Protein AF-A0A842PH87-F1 (afdb_monomer_lite)

Structure (mmCIF, N/CA/C/O backbone):
data_AF-A0A842PH87-F1
#
_entry.id   AF-A0A842PH87-F1
#
loop_
_atom_site.group_PDB
_atom_site.id
_atom_site.type_symbol
_atom_site.label_atom_id
_atom_site.label_alt_id
_atom_site.label_comp_id
_atom_site.label_asym_id
_atom_site.label_entity_id
_atom_site.label_seq_id
_atom_site.pdbx_PDB_ins_code
_atom_site.Cartn_x
_atom_site.Cartn_y
_atom_site.Cartn_z
_atom_site.occupancy
_atom_site.B_iso_or_equiv
_atom_site.auth_seq_id
_atom_site.auth_comp_id
_atom_site.auth_asym_id
_atom_site.auth_atom_id
_atom_site.pdbx_PDB_model_num
ATOM 1 N N . MET A 1 1 ? 9.914 -6.831 -6.846 1.00 73.69 1 MET A N 1
ATOM 2 C CA . MET A 1 1 ? 11.116 -6.005 -6.563 1.00 73.69 1 MET A CA 1
ATOM 3 C C . MET A 1 1 ? 12.158 -6.246 -7.644 1.00 73.69 1 MET A C 1
ATOM 5 O O . MET A 1 1 ? 12.586 -7.385 -7.801 1.00 73.69 1 MET A O 1
ATOM 9 N N . ASN A 1 2 ? 12.554 -5.213 -8.393 1.00 86.19 2 ASN A N 1
ATOM 10 C CA . ASN A 1 2 ? 13.572 -5.323 -9.440 1.00 86.19 2 ASN A CA 1
ATOM 11 C C . ASN A 1 2 ? 14.743 -4.362 -9.173 1.00 86.19 2 ASN A C 1
ATOM 13 O O . ASN A 1 2 ? 14.564 -3.150 -9.213 1.00 86.19 2 ASN A O 1
ATOM 17 N N . ALA A 1 3 ? 15.941 -4.911 -8.947 1.00 90.00 3 ALA A N 1
ATOM 18 C CA . ALA A 1 3 ? 17.156 -4.146 -8.655 1.00 90.00 3 ALA A CA 1
ATOM 19 C C . ALA A 1 3 ? 17.687 -3.317 -9.840 1.00 90.00 3 ALA A C 1
ATOM 21 O O . ALA A 1 3 ? 18.544 -2.462 -9.645 1.00 90.00 3 ALA A O 1
ATOM 22 N N . THR A 1 4 ? 17.201 -3.553 -11.065 1.00 91.06 4 THR A N 1
ATOM 23 C CA . THR A 1 4 ? 17.553 -2.735 -12.239 1.00 91.06 4 THR A CA 1
ATOM 24 C C . THR A 1 4 ? 16.594 -1.565 -12.458 1.00 91.06 4 THR A C 1
ATOM 26 O O . THR A 1 4 ? 16.782 -0.804 -13.406 1.00 91.06 4 THR A O 1
ATOM 29 N N . ALA A 1 5 ? 15.549 -1.431 -11.633 1.00 94.56 5 ALA A N 1
ATOM 30 C CA . ALA A 1 5 ? 14.637 -0.297 -11.695 1.00 94.56 5 ALA A CA 1
ATOM 31 C C . ALA A 1 5 ? 15.299 0.961 -11.110 1.00 94.56 5 ALA A C 1
ATOM 33 O O . ALA A 1 5 ? 16.037 0.895 -10.127 1.00 94.56 5 ALA A O 1
ATOM 34 N N . THR A 1 6 ? 15.016 2.125 -11.691 1.00 94.69 6 THR A N 1
ATOM 35 C CA . THR A 1 6 ? 15.573 3.416 -11.254 1.00 94.69 6 THR A CA 1
ATOM 36 C C . THR A 1 6 ? 15.008 3.887 -9.916 1.00 94.69 6 THR A C 1
ATOM 38 O O . THR A 1 6 ? 15.635 4.693 -9.236 1.00 94.69 6 THR A O 1
ATOM 41 N N . ASN A 1 7 ? 13.849 3.367 -9.522 1.00 93.44 7 ASN A N 1
ATOM 42 C CA . ASN A 1 7 ? 13.186 3.611 -8.244 1.00 9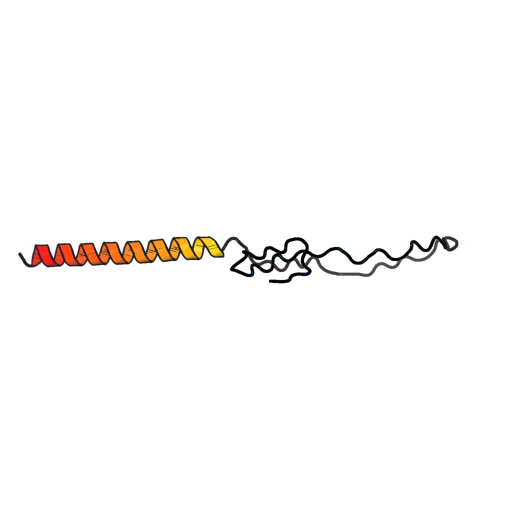3.44 7 ASN A CA 1
ATOM 43 C C . ASN A 1 7 ? 13.270 2.405 -7.290 1.00 93.44 7 ASN A C 1
ATOM 45 O O . ASN A 1 7 ? 12.370 2.204 -6.478 1.00 93.44 7 ASN A O 1
ATOM 49 N N . TYR A 1 8 ? 14.311 1.577 -7.402 1.00 94.00 8 TYR A N 1
ATOM 50 C CA . TYR A 1 8 ? 14.513 0.449 -6.495 1.00 94.00 8 TYR A CA 1
ATOM 51 C C . TYR A 1 8 ? 14.716 0.910 -5.037 1.00 94.00 8 TYR A C 1
ATOM 53 O O . TYR A 1 8 ? 15.579 1.742 -4.758 1.00 94.00 8 TYR A O 1
ATOM 61 N N . ASP A 1 9 ? 13.955 0.314 -4.115 1.00 92.88 9 ASP A N 1
ATOM 62 C CA . ASP A 1 9 ? 14.074 0.4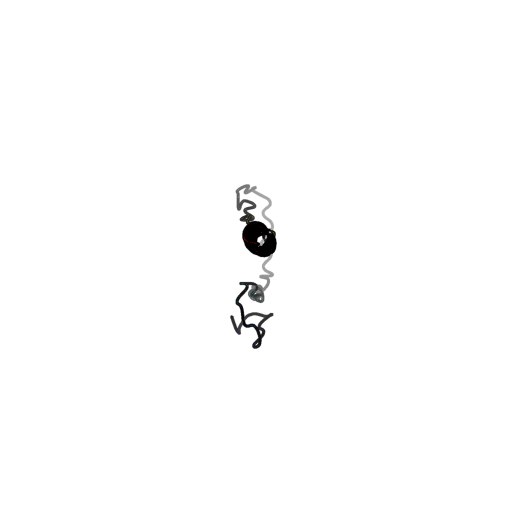74 -2.662 1.00 92.88 9 ASP A CA 1
ATOM 63 C C . ASP A 1 9 ? 14.234 -0.911 -2.013 1.00 92.88 9 ASP A C 1
ATOM 65 O O . ASP A 1 9 ? 13.378 -1.786 -2.163 1.00 92.88 9 ASP A O 1
ATOM 69 N N . GLU A 1 10 ? 15.336 -1.118 -1.288 1.00 93.81 10 GLU A N 1
ATOM 70 C CA . GLU A 1 10 ? 15.628 -2.378 -0.592 1.00 93.81 10 GLU A CA 1
ATOM 71 C C . GLU A 1 10 ? 14.737 -2.620 0.635 1.00 93.81 10 GLU A C 1
ATOM 73 O O . GLU A 1 10 ? 14.617 -3.753 1.105 1.00 93.81 10 GLU A O 1
ATOM 78 N N . ASN A 1 11 ? 14.110 -1.565 1.162 1.00 93.94 11 ASN A N 1
ATOM 79 C CA . ASN A 1 11 ? 13.191 -1.630 2.291 1.00 93.94 11 ASN A CA 1
ATOM 80 C C . ASN A 1 11 ? 11.728 -1.781 1.861 1.00 93.94 11 ASN A C 1
ATOM 82 O O . ASN A 1 11 ? 10.857 -1.924 2.727 1.00 93.94 11 ASN A O 1
ATOM 86 N N . ALA A 1 12 ? 11.440 -1.793 0.554 1.00 90.06 12 ALA A N 1
ATOM 87 C CA . ALA A 1 12 ? 10.118 -2.145 0.064 1.00 90.06 12 ALA A CA 1
ATOM 88 C C . ALA A 1 12 ? 9.734 -3.535 0.599 1.00 90.06 12 ALA A C 1
ATOM 90 O O . ALA A 1 12 ? 10.536 -4.464 0.609 1.00 90.06 12 ALA A O 1
ATOM 91 N N . THR A 1 13 ? 8.495 -3.688 1.066 1.00 92.56 13 THR A N 1
ATOM 92 C CA . THR A 1 13 ? 7.954 -4.976 1.553 1.00 92.56 13 THR A CA 1
ATOM 93 C C . THR A 1 13 ? 6.806 -5.489 0.689 1.00 92.56 13 THR A C 1
ATOM 95 O O . THR A 1 13 ? 6.370 -6.628 0.846 1.00 92.56 13 THR A O 1
ATOM 98 N N . VAL A 1 14 ? 6.340 -4.661 -0.247 1.00 90.00 14 VAL A N 1
ATOM 99 C CA . VAL A 1 14 ? 5.236 -4.929 -1.166 1.00 90.00 14 VAL A CA 1
ATOM 100 C C . VAL A 1 14 ? 5.681 -4.512 -2.564 1.00 90.00 14 VAL A C 1
ATOM 102 O O . VAL A 1 14 ? 6.294 -3.461 -2.724 1.00 90.00 14 VAL A O 1
ATOM 105 N N . ASP A 1 15 ? 5.398 -5.350 -3.559 1.00 91.31 15 ASP A N 1
ATOM 106 C CA . ASP A 1 15 ? 5.584 -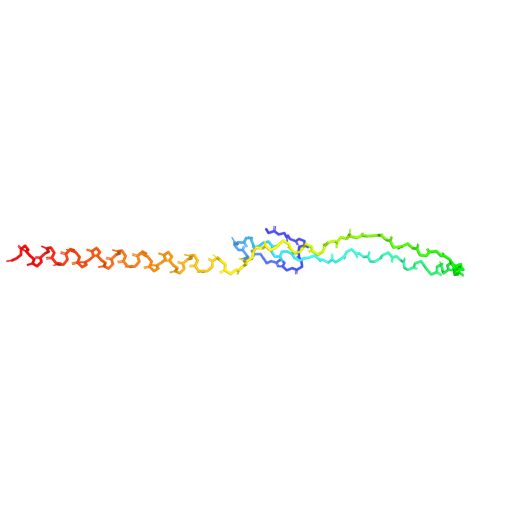5.013 -4.970 1.00 91.31 15 ASP A CA 1
ATOM 107 C C . ASP A 1 15 ? 4.297 -4.369 -5.489 1.00 91.31 15 ASP A C 1
ATOM 109 O O . ASP A 1 15 ? 3.267 -5.036 -5.591 1.00 91.31 15 ASP A O 1
ATOM 113 N N . ASP A 1 16 ? 4.346 -3.069 -5.759 1.00 91.94 16 ASP A N 1
ATOM 114 C CA . ASP A 1 16 ? 3.233 -2.296 -6.314 1.00 91.94 16 ASP A CA 1
ATOM 115 C C . ASP A 1 16 ? 3.296 -2.194 -7.849 1.00 91.94 16 ASP A C 1
ATOM 117 O O . ASP A 1 16 ? 2.481 -1.505 -8.461 1.00 91.94 16 ASP A O 1
ATOM 121 N N . GLY A 1 17 ? 4.262 -2.870 -8.487 1.00 91.25 17 GLY A N 1
ATOM 122 C CA . GLY A 1 17 ? 4.448 -2.831 -9.935 1.00 91.25 17 GLY A CA 1
ATOM 123 C C . GLY A 1 17 ? 4.929 -1.480 -10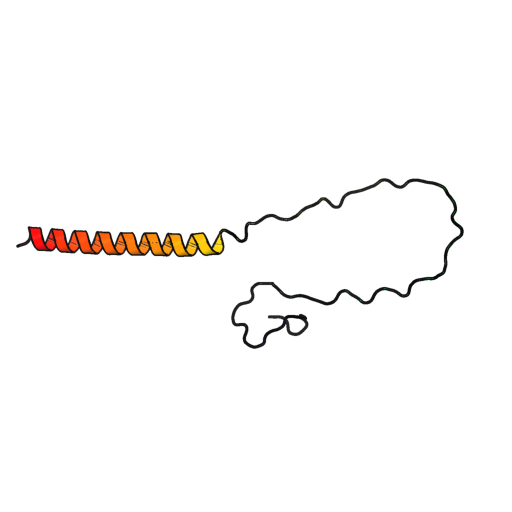.474 1.00 91.25 17 GLY A C 1
ATOM 124 O O . GLY A 1 17 ? 4.902 -1.279 -11.686 1.00 91.25 17 GLY A O 1
ATOM 125 N N . SER A 1 18 ? 5.396 -0.560 -9.620 1.00 91.12 18 SER A N 1
ATOM 126 C CA . SER A 1 18 ? 5.806 0.801 -10.008 1.00 91.12 18 SER A CA 1
ATOM 127 C C . SER A 1 18 ? 7.221 0.905 -10.598 1.00 91.12 18 SER A C 1
ATOM 129 O O . SER A 1 18 ? 7.785 1.997 -10.665 1.00 91.12 18 SER A O 1
ATOM 131 N N . CYS A 1 19 ? 7.837 -0.208 -11.007 1.00 94.94 19 CYS A N 1
ATOM 132 C CA . CYS A 1 19 ? 9.218 -0.216 -11.490 1.00 94.94 19 CYS A CA 1
ATOM 133 C C . CYS A 1 19 ? 9.401 0.708 -12.709 1.00 94.94 19 CYS A C 1
ATOM 135 O O . CYS A 1 19 ? 8.773 0.511 -13.750 1.00 94.94 19 CYS A O 1
ATOM 137 N N . ALA A 1 20 ? 10.305 1.679 -12.593 1.00 94.56 20 ALA A N 1
ATOM 138 C CA . ALA A 1 20 ? 10.697 2.587 -13.662 1.00 94.56 20 ALA A CA 1
ATOM 139 C C . ALA A 1 20 ? 12.048 2.165 -14.262 1.00 94.56 20 ALA A C 1
ATOM 141 O O . ALA A 1 20 ? 12.957 1.759 -13.540 1.00 94.56 20 ALA A O 1
ATOM 142 N N . TYR A 1 21 ? 12.198 2.279 -15.582 1.00 93.38 21 TYR A N 1
ATOM 143 C CA . TYR A 1 21 ? 13.433 1.940 -16.297 1.00 93.38 21 TYR A CA 1
ATOM 144 C C . TYR A 1 21 ? 13.856 3.087 -17.204 1.00 93.38 21 TYR A C 1
ATOM 146 O O . TYR A 1 21 ? 13.013 3.832 -17.706 1.00 93.38 21 TYR A O 1
ATOM 154 N N . LEU A 1 22 ? 15.166 3.228 -17.413 1.00 90.81 22 LEU A N 1
ATOM 155 C CA . LEU A 1 22 ? 15.677 4.173 -18.400 1.00 90.81 2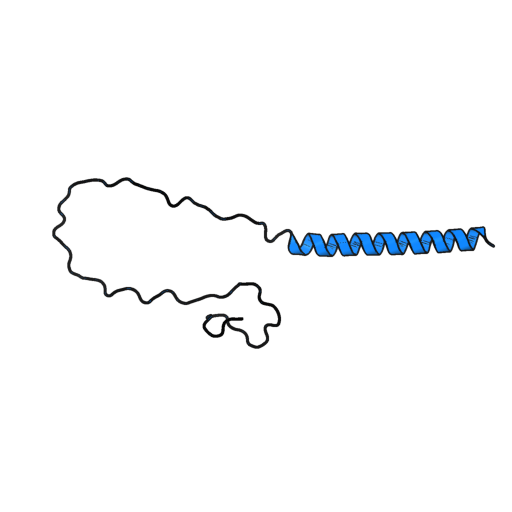2 LEU A CA 1
ATOM 156 C C . LEU A 1 22 ? 15.274 3.718 -19.810 1.00 90.81 22 LEU A C 1
ATOM 158 O O . LEU A 1 22 ? 15.279 2.509 -20.074 1.00 90.81 22 LEU A O 1
ATOM 162 N N . PRO A 1 23 ? 14.942 4.657 -20.714 1.00 88.38 23 PRO A N 1
ATOM 163 C CA . PRO A 1 23 ? 14.753 4.318 -22.113 1.00 88.38 23 PRO A CA 1
ATOM 164 C C . PRO A 1 23 ? 16.050 3.715 -22.681 1.00 88.38 23 PRO A C 1
ATOM 166 O O . PRO A 1 23 ? 17.144 4.053 -22.209 1.00 88.38 23 PRO A O 1
ATOM 169 N N . PRO A 1 24 ? 15.954 2.819 -23.678 1.00 86.50 24 PRO A N 1
ATOM 170 C CA . PRO A 1 24 ? 17.119 2.372 -24.428 1.00 86.50 24 PRO A CA 1
ATOM 171 C C . PRO A 1 24 ? 17.909 3.574 -24.967 1.00 86.50 24 PRO A C 1
ATOM 173 O O . PRO A 1 24 ? 17.299 4.601 -25.273 1.00 86.50 24 PRO A O 1
ATOM 176 N N . PRO A 1 25 ? 19.244 3.470 -25.089 1.00 84.75 25 PRO A N 1
ATOM 177 C CA . PRO A 1 25 ? 20.027 4.515 -25.734 1.00 84.75 25 PRO A CA 1
ATOM 178 C C . PRO A 1 25 ? 19.476 4.776 -27.140 1.00 84.75 25 PRO A C 1
ATOM 180 O O . PRO A 1 25 ? 19.193 3.827 -27.875 1.00 84.75 25 PRO A O 1
ATOM 183 N N . GLU A 1 26 ? 19.309 6.053 -27.488 1.00 82.75 26 GLU A N 1
ATOM 184 C CA . GLU A 1 26 ? 18.913 6.444 -28.838 1.00 82.75 26 GLU A CA 1
ATOM 185 C C . GLU A 1 26 ? 19.953 5.913 -29.838 1.00 82.75 26 GLU A C 1
ATOM 187 O O . GLU A 1 26 ? 21.159 5.959 -29.552 1.00 82.75 26 GLU A O 1
ATOM 192 N N . PRO A 1 27 ? 19.515 5.360 -30.984 1.00 81.44 27 PRO A N 1
ATOM 193 C CA . PRO A 1 27 ? 20.437 5.010 -32.053 1.00 81.44 27 PRO A CA 1
ATOM 194 C C . PRO A 1 27 ? 21.227 6.261 -32.470 1.00 81.44 27 PRO A C 1
ATOM 196 O O . PRO A 1 27 ? 20.723 7.377 -32.308 1.00 81.44 27 PRO A O 1
ATOM 199 N N . PRO A 1 28 ? 22.467 6.105 -32.972 1.00 79.06 28 PRO A N 1
ATOM 200 C CA . PRO A 1 28 ? 23.188 7.234 -33.544 1.00 79.06 28 PRO A CA 1
ATOM 201 C C . PRO A 1 28 ? 22.272 7.924 -34.557 1.00 79.06 28 PRO A C 1
ATOM 203 O O . PRO A 1 28 ? 21.624 7.248 -35.352 1.00 79.06 28 PRO A O 1
ATOM 206 N N . ALA A 1 29 ? 22.171 9.252 -34.474 1.00 71.69 29 ALA A N 1
ATOM 207 C CA . ALA A 1 29 ? 21.509 10.020 -35.511 1.00 71.69 29 ALA A CA 1
ATOM 208 C C . ALA A 1 29 ? 22.274 9.745 -36.807 1.00 71.69 29 ALA A C 1
ATOM 210 O O . ALA A 1 29 ? 23.428 10.152 -36.949 1.00 71.69 29 ALA A O 1
ATOM 211 N N . ASP A 1 30 ? 21.667 8.967 -37.697 1.00 67.75 30 ASP A N 1
ATOM 212 C CA . ASP A 1 30 ? 22.155 8.814 -39.053 1.00 67.75 30 ASP A CA 1
ATOM 213 C C . ASP A 1 30 ? 21.945 10.182 -39.722 1.00 67.75 30 ASP A C 1
ATOM 215 O O . ASP A 1 30 ? 20.853 10.503 -40.180 1.00 67.75 30 ASP A O 1
ATOM 219 N N . ASP A 1 31 ? 22.988 11.021 -39.727 1.00 63.06 31 ASP A N 1
ATOM 220 C CA . ASP A 1 31 ? 23.046 12.312 -40.440 1.00 63.06 31 ASP A CA 1
ATOM 221 C C . ASP A 1 31 ? 23.033 12.137 -41.981 1.00 63.06 31 ASP A C 1
ATOM 223 O O . ASP A 1 31 ? 23.356 13.061 -42.731 1.00 63.06 31 ASP A O 1
ATOM 227 N N . ASP A 1 32 ? 22.672 10.954 -42.480 1.00 63.66 32 ASP A N 1
ATOM 228 C CA . ASP A 1 32 ? 22.471 10.688 -43.898 1.00 63.66 32 ASP A CA 1
ATOM 229 C C . ASP A 1 32 ? 21.066 11.159 -44.295 1.00 63.66 32 ASP A C 1
ATOM 231 O O . ASP A 1 32 ? 20.166 10.350 -44.506 1.00 63.66 32 ASP A O 1
ATOM 235 N N . ASP A 1 33 ? 20.894 12.483 -44.371 1.00 63.12 33 ASP A N 1
ATOM 236 C CA . ASP A 1 33 ? 19.740 13.152 -44.981 1.00 63.12 33 ASP A CA 1
ATOM 237 C C . ASP A 1 33 ? 19.617 12.662 -46.438 1.00 63.12 33 ASP A C 1
ATOM 239 O O . ASP A 1 33 ? 20.431 13.042 -47.295 1.00 63.12 33 ASP A O 1
ATOM 243 N N . PRO A 1 34 ? 18.667 11.761 -46.754 1.00 65.81 34 PRO A N 1
ATOM 244 C CA . PRO A 1 34 ? 18.425 11.373 -48.127 1.00 65.81 34 PRO A CA 1
ATOM 245 C C . PRO A 1 34 ? 17.816 12.584 -48.842 1.00 65.81 34 PRO A C 1
ATOM 247 O O . PRO A 1 34 ? 17.073 13.348 -48.223 1.00 65.81 34 PRO A O 1
ATOM 250 N N . PRO A 1 35 ? 18.078 12.776 -50.146 1.00 63.22 35 PRO A N 1
ATOM 251 C CA . PRO A 1 35 ? 17.368 13.782 -50.921 1.00 63.22 35 PRO A CA 1
ATOM 252 C C . PRO A 1 35 ? 15.862 13.626 -50.692 1.00 63.22 35 PRO A C 1
ATOM 254 O O . PRO A 1 35 ? 15.326 12.532 -50.861 1.00 63.22 35 PRO A O 1
ATOM 257 N N . ILE A 1 36 ? 15.211 14.709 -50.265 1.00 59.69 36 ILE A N 1
ATOM 258 C CA . ILE A 1 36 ? 13.757 14.800 -50.142 1.00 59.69 36 ILE A CA 1
ATOM 259 C C . ILE A 1 36 ? 13.183 14.594 -51.547 1.00 59.69 36 ILE A C 1
ATOM 261 O O . ILE A 1 36 ? 13.152 15.521 -52.355 1.00 59.69 36 ILE A O 1
ATOM 265 N N . ASP A 1 37 ? 12.780 13.364 -51.848 1.00 62.44 37 ASP A N 1
ATOM 266 C CA . ASP A 1 37 ? 11.847 13.091 -52.928 1.00 62.44 37 ASP A CA 1
ATOM 267 C C . ASP A 1 37 ? 10.452 13.346 -52.345 1.00 62.44 37 ASP A C 1
ATOM 269 O O . ASP A 1 37 ? 9.905 12.542 -51.590 1.00 62.44 37 ASP A O 1
ATOM 273 N N . ASP A 1 38 ? 9.933 14.543 -52.628 1.00 64.12 38 ASP A N 1
ATOM 274 C CA . ASP A 1 38 ? 8.566 14.960 -52.326 1.00 64.12 38 ASP A CA 1
ATOM 275 C C . ASP A 1 38 ? 7.575 14.093 -53.122 1.00 64.12 38 ASP A C 1
ATOM 277 O O . ASP A 1 38 ? 7.098 14.531 -54.164 1.00 64.12 38 ASP A O 1
ATOM 281 N N . ASP A 1 39 ? 7.263 12.878 -52.669 1.00 65.69 39 ASP A N 1
ATOM 282 C CA . ASP A 1 39 ? 6.053 12.175 -53.101 1.00 65.69 39 ASP A CA 1
ATOM 283 C C . ASP A 1 39 ? 5.625 11.071 -52.111 1.00 65.69 39 ASP A C 1
ATOM 285 O O . ASP A 1 39 ? 6.423 10.293 -51.593 1.00 65.69 39 ASP A O 1
ATOM 289 N N . ASP A 1 40 ? 4.305 11.023 -51.915 1.00 61.34 40 ASP A N 1
ATOM 290 C CA . ASP A 1 40 ? 3.499 9.895 -51.433 1.00 61.34 40 ASP A CA 1
ATOM 291 C C . ASP A 1 40 ? 3.312 9.692 -49.914 1.00 61.34 40 ASP A C 1
ATOM 293 O O . ASP A 1 40 ? 3.897 8.847 -49.247 1.00 61.34 40 ASP A O 1
ATOM 297 N N . ASN A 1 41 ? 2.331 10.444 -49.410 1.00 66.19 41 ASN A N 1
ATOM 298 C CA . ASN A 1 41 ? 1.333 10.053 -48.409 1.00 66.19 41 ASN A CA 1
ATOM 299 C C . ASN A 1 41 ? 1.226 8.535 -48.100 1.00 66.19 41 ASN A C 1
ATOM 301 O O . ASN A 1 41 ? 0.597 7.799 -48.862 1.00 66.19 41 ASN A O 1
ATOM 305 N N . GLU A 1 42 ? 1.674 8.114 -46.911 1.00 67.12 42 GLU A N 1
ATOM 306 C CA . GLU A 1 42 ? 1.149 6.925 -46.225 1.00 67.12 42 GLU A CA 1
ATOM 307 C C . GLU A 1 42 ? 0.374 7.329 -44.961 1.00 67.12 42 GLU A C 1
ATOM 309 O O . GLU A 1 42 ? 0.915 7.539 -43.875 1.00 67.12 42 GLU A O 1
ATOM 314 N N . ASP A 1 43 ? -0.943 7.423 -45.131 1.00 71.38 43 ASP A N 1
ATOM 315 C CA . ASP A 1 43 ? -1.937 7.290 -44.073 1.00 71.38 43 ASP A CA 1
ATOM 316 C C . ASP A 1 43 ? -2.199 5.796 -43.826 1.00 71.38 43 ASP A C 1
ATOM 318 O O . ASP A 1 43 ? -2.820 5.127 -44.653 1.00 71.38 43 ASP A O 1
ATOM 322 N N . SER A 1 44 ? -1.707 5.261 -42.706 1.00 60.06 44 SER A N 1
ATOM 323 C CA . SER A 1 44 ? -2.231 4.091 -41.974 1.00 60.06 44 SER A CA 1
ATOM 324 C C . SER A 1 44 ? -1.225 3.715 -40.888 1.00 60.06 44 SER A C 1
ATOM 326 O O . SER A 1 44 ? -0.055 3.507 -41.159 1.00 60.06 44 SER A O 1
ATOM 328 N N . GLY A 1 45 ? -1.564 3.547 -39.624 1.00 55.44 45 GLY A N 1
ATOM 329 C CA . GLY A 1 45 ? -2.850 3.497 -38.964 1.00 55.44 45 GLY A CA 1
ATOM 330 C C . GLY A 1 45 ? -2.590 2.986 -37.548 1.00 55.44 45 GLY A C 1
ATOM 331 O O . GLY A 1 45 ? -1.579 2.340 -37.290 1.00 55.44 45 GLY A O 1
ATOM 332 N N . GLY A 1 46 ? -3.502 3.326 -36.643 1.00 54.91 46 GLY A N 1
ATOM 333 C CA . GLY A 1 46 ? -3.756 2.650 -35.372 1.00 54.91 46 GLY A CA 1
ATOM 334 C C . GLY A 1 46 ? -2.577 1.996 -34.645 1.00 54.91 46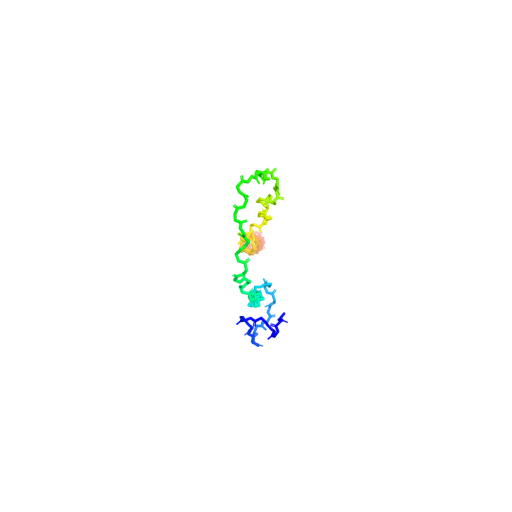 GLY A C 1
ATOM 335 O O . GLY A 1 46 ? -2.267 0.834 -34.870 1.00 54.91 46 GLY A O 1
ATOM 336 N N . ILE A 1 47 ? -2.120 2.655 -33.585 1.00 56.56 47 ILE A N 1
ATOM 337 C CA . ILE A 1 47 ? -2.406 2.059 -32.282 1.00 56.56 47 ILE A CA 1
ATOM 338 C C . ILE A 1 47 ? -3.283 3.034 -31.505 1.00 56.56 47 ILE A C 1
ATOM 340 O O . ILE A 1 47 ? -2.859 4.053 -30.966 1.00 56.56 47 ILE A O 1
ATOM 344 N N . GLU A 1 48 ? -4.577 2.761 -31.624 1.00 51.53 48 GLU A N 1
ATOM 345 C CA . GLU A 1 48 ? -5.545 2.871 -30.549 1.00 51.53 48 GLU A CA 1
ATOM 346 C C . GLU A 1 48 ? -4.973 3.347 -29.212 1.00 51.53 48 GLU A C 1
ATOM 348 O O . GLU A 1 48 ? -4.130 2.726 -28.566 1.00 51.53 48 GLU A O 1
ATOM 353 N N . SER A 1 49 ? -5.512 4.486 -28.794 1.00 58.25 49 SER A N 1
ATOM 354 C CA . SER A 1 49 ? -5.575 4.889 -27.406 1.00 58.25 49 SER A CA 1
ATOM 355 C C . SER A 1 49 ? -6.283 3.800 -26.603 1.00 58.25 49 SER A C 1
ATOM 357 O O . SER A 1 49 ? -7.466 3.905 -26.301 1.00 58.25 49 SER A O 1
ATOM 359 N N . GLU A 1 50 ? -5.555 2.764 -26.222 1.00 47.31 50 GLU A N 1
ATOM 360 C CA . GLU A 1 50 ? -5.968 1.871 -25.160 1.00 47.31 50 GLU A CA 1
ATOM 361 C C . GLU A 1 50 ? -5.144 2.259 -23.952 1.00 47.31 50 GLU A C 1
ATOM 363 O O . GLU A 1 50 ? -4.047 1.781 -23.700 1.00 47.31 50 GLU A O 1
ATOM 368 N N . THR A 1 51 ? -5.699 3.204 -23.204 1.00 54.84 51 THR A N 1
ATOM 369 C CA . THR A 1 51 ? -5.601 3.112 -21.759 1.00 54.84 51 THR A CA 1
ATOM 370 C C . THR A 1 51 ? -6.437 1.895 -21.361 1.00 54.84 51 THR A C 1
ATOM 372 O O . THR A 1 51 ? -7.665 1.948 -21.480 1.00 54.84 51 THR A O 1
ATOM 375 N N . PRO A 1 52 ? -5.857 0.793 -20.851 1.00 54.72 52 PRO A N 1
ATOM 376 C CA . PRO A 1 52 ? -6.649 -0.162 -20.111 1.00 54.72 52 PRO A CA 1
ATOM 377 C C . PRO A 1 52 ? -6.963 0.510 -18.779 1.00 54.72 52 PRO A C 1
ATOM 379 O O . PRO A 1 52 ? -6.169 0.552 -17.839 1.00 54.72 52 PRO A O 1
ATOM 382 N N . GLN A 1 53 ? -8.149 1.104 -18.735 1.00 58.53 53 GLN A N 1
ATOM 383 C CA . GLN A 1 53 ? -8.830 1.446 -17.506 1.00 58.53 53 GLN A CA 1
ATOM 384 C C . GLN A 1 53 ? -8.777 0.246 -16.558 1.00 58.53 53 GLN A C 1
ATOM 386 O O . GLN A 1 53 ? -9.345 -0.800 -16.868 1.00 58.53 53 GLN A O 1
ATOM 391 N N . LYS A 1 54 ? -8.247 0.430 -15.349 1.00 54.12 54 LYS A N 1
ATOM 392 C CA . LYS A 1 54 ? -9.001 0.021 -14.162 1.00 54.12 54 LYS A CA 1
ATOM 393 C C . LYS A 1 54 ? -8.547 0.772 -12.920 1.00 54.12 54 LYS A C 1
ATOM 395 O O . LYS A 1 54 ? -7.776 0.281 -12.116 1.00 54.12 54 LYS A O 1
ATOM 400 N N . SER A 1 55 ? -9.102 1.972 -12.773 1.00 52.88 55 SER A N 1
ATOM 401 C CA . SER A 1 55 ? -9.599 2.490 -11.495 1.00 52.88 55 SER A CA 1
ATOM 402 C C . SER A 1 55 ? -8.766 2.123 -10.252 1.00 52.88 55 SER A C 1
ATOM 404 O O . SER A 1 55 ? -9.191 1.330 -9.414 1.00 52.88 55 SER A O 1
ATOM 406 N N . GLY A 1 56 ? -7.630 2.799 -10.068 1.00 53.75 56 GLY A N 1
ATOM 407 C CA . GLY A 1 56 ? -6.899 2.867 -8.791 1.00 53.75 56 GLY A CA 1
ATOM 408 C C . GLY A 1 56 ? -7.642 3.662 -7.703 1.00 53.75 56 GLY A C 1
ATOM 409 O O . GLY A 1 56 ? -7.031 4.344 -6.890 1.00 53.75 56 GLY A O 1
ATOM 410 N N . ILE A 1 57 ? -8.977 3.636 -7.719 1.00 56.62 57 ILE A N 1
ATOM 411 C CA . ILE A 1 57 ? -9.851 4.301 -6.742 1.00 56.62 57 ILE A CA 1
ATOM 412 C C . ILE A 1 57 ? -10.601 3.243 -5.902 1.00 56.62 57 ILE A C 1
ATOM 414 O O . ILE A 1 57 ? -11.206 3.563 -4.884 1.00 56.62 57 ILE A O 1
ATOM 418 N N . VAL A 1 58 ? -10.538 1.955 -6.274 1.00 55.94 58 VAL A N 1
ATOM 419 C CA . VAL A 1 58 ? -11.313 0.877 -5.623 1.00 55.94 58 VAL A CA 1
ATOM 420 C C . VAL A 1 58 ? -10.515 0.084 -4.575 1.00 55.94 58 VAL A C 1
ATOM 422 O O . VAL A 1 58 ? -11.073 -0.783 -3.914 1.00 55.94 58 VAL A O 1
ATOM 425 N N . GLU A 1 59 ? -9.244 0.384 -4.318 1.00 57.53 59 GLU A N 1
ATOM 426 C CA . GLU A 1 59 ? -8.481 -0.392 -3.320 1.00 57.53 59 GLU A CA 1
ATOM 427 C C . GLU A 1 59 ? -8.661 0.125 -1.881 1.00 57.53 59 GLU A C 1
ATOM 429 O O . GLU A 1 59 ? -8.644 -0.650 -0.927 1.00 57.53 59 GLU A O 1
ATOM 434 N N . ASN A 1 60 ? -8.959 1.414 -1.704 1.00 59.22 60 ASN A N 1
ATOM 435 C CA . ASN A 1 60 ? -9.123 2.040 -0.383 1.00 59.22 60 ASN A CA 1
ATOM 436 C C . ASN A 1 60 ? -10.592 2.140 0.080 1.00 59.22 60 ASN A C 1
ATOM 438 O O . ASN A 1 60 ? -10.865 2.017 1.276 1.00 59.22 60 ASN A O 1
ATOM 442 N N . ILE A 1 61 ? -11.554 2.261 -0.844 1.00 64.19 61 ILE A N 1
ATOM 443 C CA . ILE A 1 61 ? -12.993 2.199 -0.529 1.00 64.19 61 ILE A CA 1
ATOM 444 C C . ILE A 1 61 ? -13.379 0.796 -0.033 1.00 64.19 61 ILE A C 1
ATOM 446 O O . ILE A 1 61 ? -14.162 0.675 0.909 1.00 64.19 61 ILE A O 1
ATOM 450 N N . SER A 1 62 ? -12.793 -0.264 -0.607 1.00 69.62 62 SER A N 1
ATOM 451 C CA . SER A 1 62 ? -13.035 -1.649 -0.176 1.00 69.62 62 SER A CA 1
ATOM 452 C C . SER A 1 62 ? -12.660 -1.852 1.297 1.00 69.62 62 SER A C 1
ATOM 454 O O . SER A 1 62 ? -13.481 -2.316 2.087 1.00 69.62 62 SER A O 1
ATOM 456 N N . MET A 1 63 ? -11.471 -1.400 1.713 1.00 76.56 63 MET A N 1
ATOM 457 C CA . MET A 1 63 ? -11.007 -1.551 3.095 1.00 76.56 63 MET A CA 1
ATOM 458 C C . MET A 1 63 ? -11.859 -0.754 4.095 1.00 76.56 63 MET A C 1
ATOM 460 O O . MET A 1 63 ? -12.309 -1.319 5.091 1.00 76.56 63 MET A O 1
ATOM 464 N N . MET A 1 64 ? -12.138 0.528 3.831 1.00 84.56 64 MET A N 1
ATOM 465 C CA . MET A 1 64 ? -12.923 1.367 4.753 1.00 84.56 64 MET A CA 1
ATOM 466 C C . MET A 1 64 ? -14.383 0.900 4.856 1.00 84.56 64 MET A C 1
ATOM 468 O O . MET A 1 64 ? -14.951 0.908 5.949 1.00 84.56 64 MET A O 1
ATOM 472 N N . ASN A 1 65 ? -14.973 0.415 3.756 1.00 86.50 65 ASN A N 1
ATOM 473 C CA . ASN A 1 65 ? -16.322 -0.155 3.763 1.00 86.50 65 ASN A CA 1
ATOM 474 C C . ASN A 1 65 ? -16.383 -1.486 4.522 1.00 86.50 65 ASN A C 1
ATOM 476 O O . ASN A 1 65 ? -17.318 -1.697 5.292 1.00 86.50 65 ASN A O 1
ATOM 480 N N . ILE A 1 66 ? -15.391 -2.370 4.358 1.00 88.81 66 ILE A N 1
ATOM 481 C CA . ILE A 1 66 ? -15.315 -3.629 5.117 1.00 88.81 66 ILE A CA 1
ATOM 482 C C . ILE A 1 66 ? -15.151 -3.336 6.612 1.00 88.81 66 ILE A C 1
ATOM 484 O O . ILE A 1 66 ? -15.877 -3.904 7.428 1.00 88.81 66 ILE A O 1
ATOM 488 N N . VAL A 1 67 ? -14.257 -2.411 6.981 1.00 91.19 67 VAL A N 1
ATOM 489 C CA . VAL A 1 67 ? -14.069 -1.988 8.378 1.00 91.19 67 VAL A CA 1
ATOM 490 C C . VAL A 1 67 ? -15.366 -1.413 8.948 1.00 91.19 67 VAL A C 1
ATOM 492 O O . VAL A 1 67 ? -15.771 -1.801 10.043 1.00 91.19 67 VAL A O 1
ATOM 495 N N . LEU A 1 68 ? -16.068 -0.558 8.196 1.00 93.12 68 LEU A N 1
ATOM 496 C CA . LEU A 1 68 ? -17.355 -0.002 8.612 1.00 93.12 68 LEU A CA 1
ATOM 497 C C . LEU A 1 68 ? -18.401 -1.100 8.850 1.00 93.12 68 LEU A C 1
ATOM 499 O O . LEU A 1 68 ? -19.064 -1.094 9.886 1.00 93.12 68 LEU A O 1
ATOM 503 N N . VAL A 1 69 ? -18.522 -2.071 7.939 1.00 94.19 69 VAL A N 1
ATOM 504 C CA . VAL A 1 69 ? -19.455 -3.202 8.086 1.00 94.19 69 VAL A CA 1
ATOM 505 C C . VAL A 1 69 ? -19.118 -4.038 9.322 1.00 94.19 69 VAL A C 1
ATOM 507 O O . VAL A 1 69 ? -20.016 -4.348 10.105 1.00 94.19 69 VAL A O 1
ATOM 510 N N . VAL A 1 70 ? -17.841 -4.362 9.547 1.00 95.00 70 VAL A N 1
ATOM 511 C CA . VAL A 1 70 ? -17.407 -5.132 10.725 1.00 95.00 70 VAL A CA 1
ATOM 512 C C . VAL A 1 70 ? -17.725 -4.380 12.016 1.00 95.00 70 VAL A C 1
ATOM 514 O O . VAL A 1 70 ? -18.314 -4.959 12.928 1.00 95.00 70 VAL A O 1
ATOM 517 N N . VAL A 1 71 ? -17.409 -3.083 12.091 1.00 95.88 71 VAL A N 1
ATOM 518 C CA . VAL A 1 71 ? -17.720 -2.251 13.264 1.00 95.88 71 VAL A CA 1
ATOM 519 C C . VAL A 1 71 ? -19.227 -2.213 13.521 1.00 95.88 71 VAL A C 1
ATOM 521 O O . VAL A 1 71 ? -19.652 -2.423 14.656 1.00 95.88 71 VAL A O 1
ATOM 524 N N . LEU A 1 72 ? -20.051 -2.020 12.487 1.00 96.44 72 LEU A N 1
ATOM 525 C CA . LEU A 1 72 ? -21.510 -2.023 12.627 1.00 96.44 72 LEU A CA 1
ATOM 526 C C . LEU A 1 72 ? -22.036 -3.365 13.152 1.00 96.44 72 LEU A C 1
ATOM 528 O O . LEU A 1 72 ? -22.844 -3.380 14.080 1.00 96.44 72 LEU A O 1
ATOM 532 N N . VAL A 1 73 ? -21.552 -4.491 12.621 1.00 96.50 73 VAL A N 1
ATOM 533 C CA . VAL A 1 73 ? -21.946 -5.834 13.085 1.00 96.50 73 VAL A CA 1
ATOM 534 C C . VAL A 1 73 ? -21.551 -6.056 14.546 1.00 96.50 73 VAL A C 1
ATOM 536 O O . VAL A 1 73 ? -22.362 -6.556 15.329 1.00 96.50 73 VAL A O 1
ATOM 539 N N . LEU A 1 74 ? -20.341 -5.650 14.944 1.00 96.31 74 LEU A N 1
ATOM 540 C CA . LEU A 1 74 ? -19.880 -5.757 16.331 1.00 96.31 74 LEU A CA 1
ATOM 541 C C . LEU A 1 74 ? -20.734 -4.906 17.279 1.00 96.31 74 LEU A C 1
ATOM 543 O O . LEU A 1 74 ? -21.152 -5.397 18.327 1.00 96.31 74 LEU A O 1
ATOM 547 N N . LEU A 1 75 ? -21.053 -3.665 16.900 1.00 96.25 75 LEU A N 1
ATOM 548 C CA . LEU A 1 75 ? -21.907 -2.780 17.696 1.00 96.25 75 LEU A CA 1
ATOM 549 C C . LEU A 1 75 ? -23.324 -3.343 17.849 1.00 96.25 75 LEU A C 1
ATOM 551 O O . LEU A 1 75 ? -23.850 -3.373 18.961 1.00 96.25 75 LEU A O 1
ATOM 555 N N . LEU A 1 76 ? -23.931 -3.838 16.767 1.00 96.06 76 LEU A N 1
ATOM 556 C CA . LEU A 1 76 ? -25.253 -4.469 16.819 1.00 96.06 76 LEU A CA 1
ATOM 557 C C . LEU A 1 76 ? -25.243 -5.734 17.682 1.00 96.06 76 LEU A C 1
ATOM 559 O O . LEU A 1 76 ? -26.157 -5.930 18.481 1.00 96.06 76 LEU A O 1
ATOM 563 N N . SER A 1 77 ? -24.198 -6.557 17.578 1.00 95.50 77 SER A N 1
ATOM 564 C CA . SER A 1 77 ? -24.014 -7.737 18.427 1.00 95.50 77 SER A CA 1
ATOM 565 C C . SER A 1 77 ? -23.960 -7.355 19.909 1.00 95.50 77 SER A C 1
ATOM 567 O O . SER A 1 77 ? -24.718 -7.893 20.719 1.00 95.50 77 SER A O 1
ATOM 569 N N . VAL A 1 78 ? -23.155 -6.348 20.267 1.00 95.75 78 VAL A N 1
ATOM 570 C CA . VAL A 1 78 ? -23.083 -5.828 21.642 1.00 95.75 78 VAL A CA 1
ATOM 571 C C . VAL A 1 78 ? -24.435 -5.276 22.100 1.00 95.75 78 VAL A C 1
ATOM 573 O O . VAL A 1 78 ? -24.873 -5.591 23.204 1.00 95.75 78 VAL A O 1
ATOM 576 N N . LEU A 1 79 ? -25.141 -4.511 21.262 1.00 95.06 79 LEU A N 1
ATOM 577 C CA . LEU A 1 79 ? -26.474 -3.996 21.589 1.00 95.06 79 LEU A CA 1
ATOM 578 C C . LEU A 1 79 ? -27.484 -5.124 21.827 1.00 95.06 79 LEU A C 1
ATOM 580 O O . LEU A 1 79 ? -28.252 -5.051 22.785 1.00 95.06 79 LEU A O 1
ATOM 584 N N . VAL A 1 80 ? -27.470 -6.181 21.012 1.00 94.94 80 VAL A N 1
ATOM 585 C CA . VAL A 1 80 ? -28.331 -7.358 21.202 1.00 94.94 80 VAL A CA 1
ATOM 586 C C . VAL A 1 80 ? -27.984 -8.081 22.500 1.00 94.94 80 VAL A C 1
ATOM 588 O O . VAL A 1 80 ? -28.896 -8.458 23.236 1.00 94.94 80 VAL A O 1
ATOM 591 N N . LEU A 1 81 ? -26.699 -8.239 22.828 1.00 92.62 81 LEU A N 1
ATOM 592 C CA . LEU A 1 81 ? -26.262 -8.842 24.091 1.00 92.62 81 LEU A CA 1
ATOM 593 C C . LEU A 1 81 ? -26.688 -8.001 25.302 1.00 92.62 81 LEU A C 1
ATOM 595 O O . LEU A 1 81 ? -27.191 -8.555 26.279 1.00 92.62 81 LEU A O 1
ATOM 599 N N . LEU A 1 82 ? -26.565 -6.673 25.224 1.00 90.25 82 LEU A N 1
ATOM 600 C CA . LEU A 1 82 ? -26.998 -5.751 26.278 1.00 90.25 82 LEU A CA 1
ATOM 601 C C . LEU A 1 82 ? -28.520 -5.750 26.446 1.00 90.25 82 LEU A C 1
ATOM 603 O O . LEU A 1 82 ? -29.010 -5.851 27.569 1.00 90.25 82 LEU A O 1
ATOM 607 N N . GLN A 1 83 ? -29.282 -5.707 25.350 1.00 91.06 83 GLN A N 1
ATOM 608 C CA . GLN A 1 83 ? -30.746 -5.793 25.392 1.00 91.06 83 GLN A CA 1
ATOM 609 C C . GLN A 1 83 ? -31.217 -7.157 25.905 1.00 91.06 83 GLN A C 1
ATOM 611 O O . GLN A 1 83 ? -32.156 -7.227 26.696 1.00 91.06 83 GLN A O 1
ATOM 616 N N . SER A 1 84 ? -30.553 -8.243 25.503 1.00 82.75 84 SER A N 1
ATOM 617 C CA . SER A 1 84 ? -30.848 -9.597 25.984 1.00 82.75 84 SER A CA 1
ATOM 618 C C . SER A 1 84 ? -30.501 -9.760 27.461 1.00 82.75 84 SER A C 1
ATOM 620 O O . SER A 1 84 ? -31.235 -10.425 28.183 1.00 82.75 84 SER A O 1
ATOM 622 N N . GLY A 1 85 ? -29.415 -9.139 27.928 1.00 81.06 85 GLY A N 1
ATOM 623 C CA . GLY A 1 85 ? -29.036 -9.106 29.340 1.00 81.06 85 GLY A CA 1
ATOM 624 C C . GLY A 1 85 ? -29.978 -8.252 30.190 1.00 81.06 85 GLY A C 1
ATOM 625 O O . GLY A 1 85 ? -30.282 -8.627 31.317 1.00 81.06 85 GLY A O 1
ATOM 626 N N . HIS A 1 86 ? -30.489 -7.148 29.639 1.00 76.38 86 HIS A N 1
ATOM 627 C CA . HIS A 1 86 ? -31.464 -6.287 30.310 1.00 76.38 86 HIS A CA 1
ATOM 628 C C . HIS A 1 86 ? -32.861 -6.914 30.360 1.00 76.38 86 HIS A C 1
ATOM 630 O O . HIS A 1 86 ? -33.531 -6.799 31.372 1.00 76.38 86 HIS A O 1
ATOM 636 N N . ARG A 1 87 ? -33.282 -7.638 29.311 1.00 76.12 87 ARG A N 1
ATOM 637 C CA . ARG A 1 87 ? -34.539 -8.417 29.311 1.00 76.12 87 ARG A CA 1
ATOM 638 C C . ARG A 1 87 ? -34.490 -9.667 30.193 1.00 76.12 87 ARG A C 1
ATOM 640 O O . ARG A 1 87 ? -35.534 -10.242 30.476 1.00 76.12 87 ARG A O 1
ATOM 647 N N . ARG A 1 88 ? -33.291 -10.142 30.542 1.00 71.50 88 ARG A N 1
ATOM 648 C CA . ARG A 1 88 ? -33.072 -11.310 31.412 1.00 71.50 88 ARG A CA 1
ATOM 649 C C . ARG A 1 88 ? -32.860 -10.941 32.886 1.00 71.50 88 ARG A C 1
ATOM 651 O O . ARG A 1 88 ? -32.656 -11.850 33.687 1.00 71.50 88 ARG A O 1
ATOM 658 N N . ARG A 1 89 ? -32.870 -9.653 33.230 1.00 61.44 89 ARG A N 1
ATOM 659 C CA . ARG A 1 89 ? -32.954 -9.151 34.607 1.00 61.44 89 ARG A CA 1
ATOM 660 C C . ARG A 1 89 ? -34.377 -8.698 34.888 1.00 61.44 89 ARG A C 1
ATOM 662 O O . ARG A 1 89 ? -34.775 -8.832 36.061 1.00 61.44 89 ARG A O 1
#

Foldseek 3Di:
DDPQFPPDDPPDPDCPVPGHHDDDPDDPPPPPPDPPPPDDDDDDDDDDPDPPDDDPPPPVCVVVVVVVVVVVVVVVVVVVVVVVVVVVD

Secondary structure (DSSP, 8-state):
--TTSTT--TT--S--S----PPPPPPP---------------------------TTHHHHHHHHHHHHHHHHHHHHHHHHHHHHHHT-

Radius of gyration: 30.05 Å; chains: 1; bounding box: 58×26×88 Å

Sequence (89 aa):
MNATATNYDENATVDDGSCAYLPPPEPPADDDDPPIDDDDNEDSGGIESETPQKSGIVENISMMNIVLVVVLVLLLSVLVLLQSGHRRR

pLDDT: mean 78.17, std 15.59, range [47.31, 96.5]